Protein 2YDL (pdb70)

Nearest PDB structures (foldseek):
  2ydl-assembly1_A  TM=1.015E+00  e=7.588E-12  Homo sapiens
  2k9g-assembly1_A  TM=9.210E-01  e=3.483E-09  Homo sapiens
  2da9-assembly1_A  TM=8.501E-01  e=1.134E-08  Mus musculus
  2kro-assembly1_A  TM=9.117E-01  e=1.141E-06  Mus musculus
  2d8h-assembly1_A  TM=8.801E-01  e=4.666E-05  Homo sapiens

Foldseek 3Di:
DWWKKFFQAFDDDPDQAADTDDGGFIWTFDAPDDPDPQWTWTDGPHDIHIDGNVRIGTDDPDDDDDD

CATH classification: 2.30.30.40

Secondary structure (P-SEA, 3-state):
cccbbbbcbbbbbccccbbbbcccccccccccccccccbbbbccccbbbbccccccccccccccccc

Structure (mmCIF, N/CA/C/O backb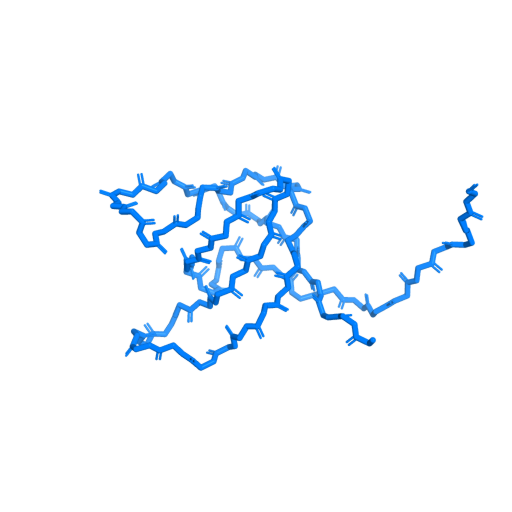one):
data_2YDL
#
_entry.id   2YDL
#
_cell.length_a   47.828
_cell.length_b   47.828
_cell.length_c   70.235
_cell.angle_alpha   90.00
_cell.angle_beta   90.00
_cell.angle_gamma   120.00
#
_symmetry.space_group_name_H-M   'P 31 2 1'
#
loop_
_entity.id
_entity.type
_entity.pdbx_description
1 polymer 'SH3 DOMAIN-CONTAINING KINASE-BINDING PROTEIN 1'
2 water water
#
loop_
_atom_site.group_PDB
_atom_site.id
_atom_site.type_symbol
_atom_site.label_atom_id
_atom_site.label_alt_id
_atom_site.label_comp_id
_atom_site.label_asym_id
_atom_site.label_entity_id
_atom_site.label_seq_id
_atom_site.pdbx_PDB_ins_code
_atom_site.Cartn_x
_atom_site.Cartn_y
_atom_site.Cartn_z
_atom_site.occupancy
_atom_site.B_iso_or_equiv
_atom_site.auth_seq_id
_atom_site.auth_comp_id
_atom_site.auth_asym_id
_atom_site.auth_atom_id
_atom_site.pdbx_PDB_model_num
ATOM 1 N N . ALA A 1 1 ? 35.491 7.584 4.106 1.00 64.26 -2 ALA A N 1
ATOM 2 C CA . ALA A 1 1 ? 34.168 7.344 3.446 1.00 64.04 -2 A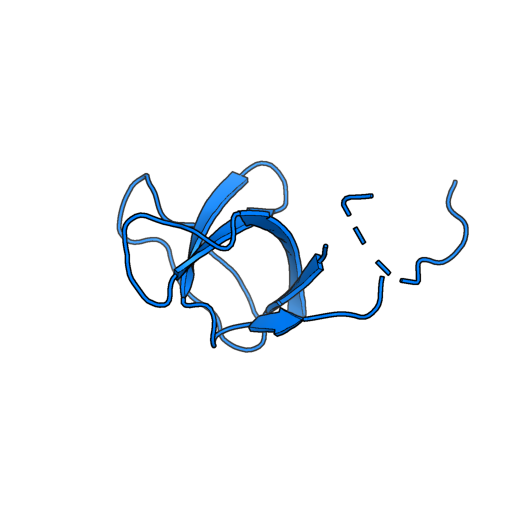LA A CA 1
ATOM 3 C C . ALA A 1 1 ? 33.231 8.558 3.602 1.00 63.91 -2 ALA A C 1
ATOM 4 O O . ALA A 1 1 ? 32.033 8.402 3.904 1.00 63.96 -2 ALA A O 1
ATOM 6 N N . SER A 1 2 ? 33.798 9.753 3.379 1.00 63.39 -1 SER A N 1
ATOM 7 C CA . SER A 1 2 ? 33.079 11.029 3.435 1.00 62.92 -1 SER A CA 1
ATOM 8 C C . SER A 1 2 ? 31.874 11.029 2.517 1.00 62.76 -1 SER A C 1
ATOM 9 O O . SER A 1 2 ? 31.931 10.548 1.378 1.00 62.57 -1 SER A O 1
ATOM 12 N N . ASP A 1 3 ? 30.166 11.535 2.441 1.00 33.87 270 ASP A N 1
ATOM 13 C CA . ASP A 1 3 ? 28.977 11.896 1.722 1.00 34.23 270 ASP A CA 1
ATOM 14 C C . ASP A 1 3 ? 29.111 13.351 1.332 1.00 32.44 270 ASP A C 1
ATOM 15 O O . ASP A 1 3 ? 29.657 14.160 2.078 1.00 31.59 270 ASP A O 1
AT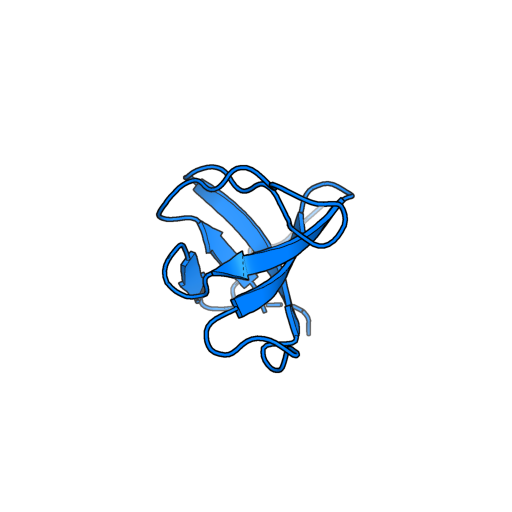OM 20 N N . TYR A 1 4 ? 28.625 13.665 0.145 1.00 30.16 271 TYR A N 1
ATOM 21 C CA . TYR A 1 4 ? 28.761 14.989 -0.424 1.00 28.78 271 TYR A CA 1
ATOM 22 C C . TYR A 1 4 ? 27.423 15.371 -1.002 1.00 27.44 271 TYR A C 1
ATOM 23 O O . TYR A 1 4 ? 26.618 14.516 -1.350 1.00 27.67 271 TYR A O 1
ATOM 32 N N . CYS A 1 5 ? 27.178 16.664 -1.104 1.00 26.62 272 CYS A N 1
ATOM 33 C CA . CYS A 1 5 ? 25.938 17.138 -1.709 1.00 25.98 272 CYS A CA 1
ATOM 34 C C . CYS A 1 5 ? 26.264 18.381 -2.477 1.00 24.80 272 CYS A C 1
ATOM 35 O O . CYS A 1 5 ? 27.262 19.055 -2.192 1.00 24.54 272 CYS A O 1
ATOM 38 N N . LYS A 1 6 ? 25.430 18.680 -3.460 1.00 24.70 273 LYS A N 1
ATOM 39 C CA . LYS A 1 6 ? 25.666 19.867 -4.284 1.00 25.50 273 LYS A CA 1
ATOM 40 C C . LYS A 1 6 ? 24.586 20.859 -3.967 1.00 24.57 273 LYS A C 1
ATOM 41 O O . LYS A 1 6 ? 23.424 20.503 -3.903 1.00 24.99 273 LYS A O 1
ATOM 47 N N . VAL A 1 7 ? 25.001 22.081 -3.704 1.00 25.50 274 VAL A N 1
ATOM 48 C CA . VAL A 1 7 ? 24.068 23.168 -3.399 1.00 26.44 274 VAL A CA 1
ATOM 49 C C . VAL A 1 7 ? 23.277 23.627 -4.637 1.00 26.75 274 VAL A C 1
ATOM 50 O O . VAL A 1 7 ? 23.864 24.085 -5.625 1.00 27.32 274 VAL A O 1
ATOM 54 N N . ILE A 1 8 ? 21.963 23.518 -4.534 1.00 27.20 275 ILE A N 1
ATOM 55 C CA . ILE A 1 8 ? 20.988 23.868 -5.559 1.00 29.13 275 ILE A CA 1
ATOM 56 C C . ILE A 1 8 ? 20.408 25.283 -5.294 1.00 29.85 275 ILE A C 1
ATOM 57 O O . ILE A 1 8 ? 20.119 26.033 -6.235 1.00 29.36 275 ILE A O 1
ATOM 62 N N . PHE A 1 9 ? 20.255 25.651 -4.024 1.00 30.47 276 PHE A N 1
ATOM 63 C CA . PHE A 1 9 ? 19.804 27.013 -3.669 1.00 31.33 276 PHE A CA 1
ATOM 64 C C . PHE A 1 9 ? 20.758 27.688 -2.691 1.00 32.48 276 PHE A C 1
ATOM 65 O O . PHE A 1 9 ? 21.330 27.019 -1.824 1.00 32.71 276 PHE A O 1
ATOM 73 N N . PRO A 1 10 ? 20.948 29.018 -2.826 1.00 33.21 277 PRO A N 1
ATOM 74 C CA . PRO A 1 10 ? 21.915 29.645 -1.907 1.00 32.93 277 PRO A CA 1
ATOM 75 C C . PRO A 1 10 ? 21.282 29.948 -0.540 1.00 32.00 277 PRO A C 1
ATOM 76 O O . PRO A 1 10 ? 20.048 29.974 -0.418 1.00 32.67 277 PRO A O 1
ATOM 80 N N . TYR A 1 11 ? 22.122 30.058 0.492 1.00 31.08 278 TYR A N 1
ATOM 81 C CA . TYR A 1 11 ? 21.653 30.347 1.846 1.00 29.51 278 TYR A CA 1
ATOM 82 C C . TYR A 1 11 ? 22.772 31.060 2.562 1.00 29.81 278 TYR A C 1
ATOM 83 O O . TYR A 1 11 ? 23.920 30.611 2.545 1.00 29.99 278 TYR A O 1
ATOM 92 N N . GLU A 1 12 ? 22.438 32.224 3.136 1.00 29.07 279 GLU A N 1
ATOM 93 C CA . GLU A 1 12 ? 23.388 33.053 3.864 1.00 28.25 279 GLU A CA 1
ATOM 94 C C . GLU A 1 12 ? 23.209 32.775 5.368 1.00 26.41 279 GLU A C 1
ATOM 95 O O . GLU A 1 12 ? 22.091 32.903 5.895 1.00 25.57 279 GLU A O 1
ATOM 101 N N . ALA A 1 13 ? 24.282 32.385 6.066 1.00 25.56 280 ALA A N 1
ATOM 102 C CA . ALA A 1 13 ? 24.176 32.116 7.524 1.00 24.52 280 ALA A CA 1
ATOM 103 C C . ALA A 1 13 ? 23.615 33.352 8.269 1.00 24.85 280 ALA A C 1
ATOM 104 O O . ALA A 1 13 ? 24.046 34.469 8.034 1.00 23.14 280 ALA A O 1
ATOM 106 N N . GLN A 1 14 ? 22.670 33.118 9.167 1.00 25.46 281 GLN A N 1
ATOM 107 C CA . GLN A 1 14 ? 22.129 34.173 10.012 1.00 26.54 281 GLN A CA 1
ATOM 108 C C . GLN A 1 14 ? 22.606 34.118 11.486 1.00 26.82 281 GLN A C 1
ATOM 109 O O . GLN A 1 14 ? 22.351 35.046 12.271 1.00 27.23 281 GLN A O 1
ATOM 115 N N . ASN A 1 15 ? 23.295 33.051 11.866 1.00 25.39 282 ASN A N 1
ATOM 116 C CA . ASN A 1 15 ? 23.925 32.988 13.206 1.00 24.77 282 ASN A CA 1
ATOM 117 C C . ASN A 1 15 ? 25.264 32.213 13.114 1.00 24.91 282 ASN A C 1
ATOM 118 O O . ASN A 1 15 ? 25.765 31.939 11.995 1.00 24.43 282 ASN A O 1
ATOM 123 N N . ASP A 1 16 ? 25.876 31.895 14.253 1.00 24.58 283 ASP A N 1
ATOM 124 C CA . ASP A 1 16 ? 27.211 31.292 14.236 1.00 24.35 283 ASP A CA 1
ATOM 125 C C . ASP A 1 16 ? 27.167 29.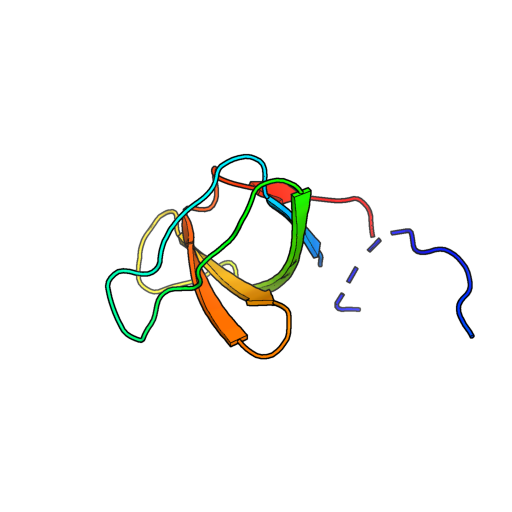832 13.801 1.00 22.72 283 ASP A C 1
ATOM 126 O O . ASP A 1 16 ? 28.165 29.275 13.384 1.00 23.37 283 ASP A O 1
ATOM 131 N N . ASP A 1 17 ? 26.006 29.214 13.952 1.00 22.28 284 ASP A N 1
ATOM 132 C CA . ASP A 1 17 ? 25.816 27.784 13.808 1.00 21.10 284 ASP A CA 1
ATOM 133 C C . ASP A 1 17 ? 25.478 27.371 12.378 1.00 21.68 284 ASP A C 1
ATOM 134 O O . ASP A 1 17 ? 25.497 26.174 12.052 1.00 21.26 284 ASP A O 1
ATOM 139 N N . GLU A 1 18 ? 25.116 28.348 11.545 1.00 21.64 285 GLU A N 1
ATOM 140 C CA . GLU A 1 18 ? 24.740 28.098 10.156 1.00 22.23 285 GLU A CA 1
ATOM 141 C C . GLU A 1 18 ? 25.926 28.112 9.191 1.00 22.34 285 GLU A C 1
ATOM 142 O O . GLU A 1 18 ? 26.942 28.707 9.470 1.00 23.63 285 GLU A O 1
ATOM 148 N N . LEU A 1 19 ? 25.752 27.457 8.041 1.00 22.64 286 LEU A N 1
ATOM 149 C CA . LEU A 1 19 ? 26.731 27.445 6.973 1.00 22.08 286 LEU A CA 1
ATOM 150 C C . LEU A 1 19 ? 26.159 28.193 5.759 1.00 23.08 286 LEU A C 1
ATOM 151 O O . LEU A 1 19 ? 25.064 27.879 5.288 1.00 21.98 286 LEU A O 1
ATOM 156 N N . THR A 1 20 ? 26.941 29.155 5.260 1.00 23.82 287 THR A N 1
ATOM 157 C CA . THR A 1 20 ? 26.629 29.860 4.023 1.00 25.36 287 THR A CA 1
ATOM 158 C C . THR A 1 20 ? 27.077 29.025 2.839 1.00 26.08 287 THR A C 1
ATOM 159 O O . THR A 1 20 ? 28.256 28.660 2.718 1.00 26.36 287 THR A O 1
ATOM 163 N N . ILE A 1 21 ? 26.116 28.763 1.967 1.00 27.63 288 ILE A N 1
ATOM 164 C CA . ILE A 1 21 ? 26.289 27.920 0.783 1.00 29.17 288 ILE A CA 1
ATOM 165 C C . ILE A 1 21 ? 25.853 28.685 -0.487 1.00 30.50 288 ILE A C 1
ATOM 166 O O . ILE A 1 21 ? 24.834 29.419 -0.473 1.00 30.63 288 ILE A O 1
ATOM 171 N N . LYS A 1 22 ? 26.643 28.541 -1.562 1.00 32.01 289 LYS A N 1
ATOM 172 C CA . LYS A 1 22 ? 26.267 29.096 -2.883 1.00 33.58 289 LYS A CA 1
ATOM 173 C C . LYS A 1 22 ? 25.955 27.982 -3.888 1.00 33.07 289 LYS A C 1
ATOM 174 O O . LYS A 1 22 ? 26.427 26.874 -3.738 1.00 32.40 289 LYS A O 1
ATOM 180 N N . GLU A 1 23 ? 25.139 28.286 -4.896 1.00 33.47 290 GLU A N 1
ATOM 181 C CA . GLU A 1 23 ? 24.758 27.317 -5.937 1.00 33.33 290 GLU A CA 1
ATOM 182 C C . GLU A 1 23 ? 26.017 26.787 -6.544 1.00 32.12 290 GLU A C 1
ATOM 183 O O . GLU A 1 23 ? 26.933 27.556 -6.830 1.00 31.72 290 GLU A O 1
ATOM 189 N N . GLY A 1 24 ? 26.059 25.474 -6.740 1.00 31.56 291 GLY A N 1
ATOM 190 C CA . GLY A 1 24 ? 27.238 24.828 -7.308 1.00 30.97 291 GLY A CA 1
ATOM 191 C C . GLY A 1 24 ? 28.199 24.310 -6.250 1.00 31.03 291 GLY A C 1
ATOM 192 O O . GLY A 1 24 ? 28.983 23.410 -6.535 1.00 30.29 291 GLY A O 1
ATOM 193 N N . ASP A 1 25 ? 28.164 24.868 -5.030 1.00 30.24 292 ASP A N 1
ATOM 194 C CA . ASP A 1 25 ? 29.129 24.435 -3.990 1.00 30.03 292 ASP A CA 1
ATOM 195 C C . ASP A 1 25 ? 28.963 22.949 -3.726 1.00 28.76 292 ASP A C 1
ATOM 196 O O . ASP A 1 25 ? 27.820 22.469 -3.713 1.00 29.17 292 ASP A O 1
ATOM 201 N N . ILE A 1 26 ? 30.087 22.251 -3.490 1.00 28.13 293 ILE A N 1
ATOM 202 C CA . ILE A 1 26 ? 30.100 20.827 -3.075 1.00 27.73 293 ILE A CA 1
ATOM 203 C C . ILE A 1 26 ? 30.430 20.732 -1.608 1.00 26.64 293 ILE A C 1
ATOM 204 O O . ILE A 1 26 ? 31.566 20.992 -1.179 1.00 27.22 293 ILE A O 1
ATOM 209 N N . VAL A 1 27 ? 29.410 20.381 -0.842 1.00 26.37 294 VAL A N 1
ATOM 210 C CA . VAL A 1 27 ? 29.457 20.403 0.621 1.00 25.57 294 VAL A CA 1
ATOM 211 C C . VAL A 1 27 ? 29.713 19.003 1.142 1.00 24.51 294 VAL A C 1
ATOM 212 O O . VAL A 1 27 ? 29.098 18.045 0.681 1.00 23.96 294 VAL A O 1
ATOM 216 N N . THR A 1 28 ? 30.648 18.891 2.082 1.00 24.71 295 THR A N 1
ATOM 217 C CA . THR A 1 28 ? 30.865 17.630 2.810 1.00 25.81 295 THR A CA 1
ATOM 218 C C . THR A 1 28 ? 29.782 17.427 3.881 1.00 26.24 295 THR A C 1
ATOM 219 O O . THR A 1 28 ? 29.662 18.225 4.814 1.00 26.57 295 THR A O 1
ATOM 223 N N . LEU A 1 29 ? 28.997 16.372 3.754 1.00 25.92 296 LEU A N 1
ATOM 224 C CA . LEU A 1 29 ? 27.923 16.134 4.696 1.00 27.89 296 LEU A CA 1
ATOM 225 C C . LEU A 1 29 ? 28.514 15.548 5.983 1.00 28.54 296 LEU A C 1
ATOM 226 O O . LEU A 1 29 ? 29.257 14.573 5.909 1.00 29.33 296 LEU A O 1
ATOM 231 N N . ILE A 1 30 ? 28.252 16.154 7.137 1.00 27.29 297 ILE A N 1
ATOM 232 C CA . ILE A 1 30 ? 28.843 15.660 8.398 1.00 28.71 297 ILE A CA 1
ATOM 233 C C . ILE A 1 30 ? 27.794 14.871 9.185 1.00 29.10 297 ILE A C 1
ATOM 234 O O . ILE A 1 30 ? 28.060 13.753 9.651 1.00 29.77 297 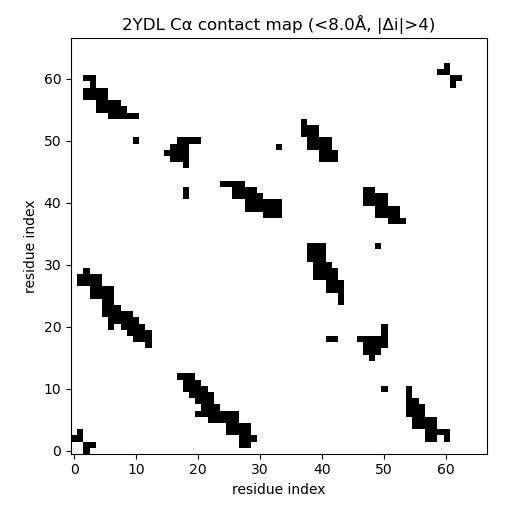ILE A O 1
ATOM 239 N N . ASN A 1 31 ? 26.594 15.429 9.296 1.00 29.04 298 ASN A N 1
ATOM 240 C CA . ASN A 1 31 ? 25.560 14.813 10.089 1.00 29.79 298 ASN A CA 1
ATOM 241 C C . ASN A 1 31 ? 24.222 15.250 9.560 1.00 29.45 298 ASN A C 1
ATOM 242 O O . ASN A 1 31 ? 23.985 16.447 9.378 1.00 28.82 298 ASN A O 1
ATOM 247 N N . LYS A 1 32 ? 23.361 14.262 9.316 1.00 29.03 299 LYS A N 1
ATOM 248 C CA . LYS A 1 32 ? 21.971 14.454 8.889 1.00 29.13 299 LYS A CA 1
ATOM 249 C C . LYS A 1 32 ? 21.042 14.631 10.077 1.00 28.70 299 LYS A C 1
ATOM 250 O O . LYS A 1 32 ? 19.984 15.196 9.929 1.00 29.07 299 LYS A O 1
ATOM 256 N N . ASP A 1 33 ? 21.439 14.136 11.238 1.00 28.86 300 ASP A N 1
ATOM 257 C CA . ASP A 1 33 ? 20.658 14.316 12.475 1.00 29.52 300 ASP A CA 1
ATOM 258 C C . ASP A 1 33 ? 21.135 15.507 13.285 1.00 29.33 300 ASP A C 1
ATOM 259 O O . ASP A 1 33 ? 22.195 15.488 13.925 1.00 28.99 300 ASP A O 1
ATOM 264 N N . CYS A 1 34 ? 20.330 16.560 13.233 1.00 29.92 301 CYS A N 1
ATOM 265 C CA . CYS A 1 34 ? 20.644 17.824 13.878 1.00 29.31 301 CYS A CA 1
ATOM 266 C C . CYS A 1 34 ? 19.502 18.144 14.841 1.00 28.81 301 CYS A C 1
ATOM 267 O O . CYS A 1 34 ? 18.468 17.464 14.802 1.00 28.34 301 CYS A O 1
ATOM 270 N N . ILE A 1 35 ? 19.684 19.157 15.696 1.00 28.39 302 ILE A N 1
ATOM 271 C CA . ILE A 1 35 ? 18.627 19.582 16.618 1.00 28.37 302 ILE A CA 1
ATOM 272 C C . ILE A 1 35 ? 17.364 19.978 15.850 1.00 29.32 302 ILE A C 1
ATOM 273 O O . ILE A 1 35 ? 16.245 19.627 16.254 1.00 29.89 302 ILE A O 1
ATOM 278 N N . ASP A 1 36 ? 17.543 20.676 14.717 1.00 28.84 303 ASP A N 1
ATOM 279 C CA . ASP A 1 36 ? 16.409 21.207 13.932 1.00 28.49 303 ASP A CA 1
ATOM 280 C C . ASP A 1 36 ? 15.985 20.249 12.855 1.00 29.13 303 ASP A C 1
ATOM 281 O O . ASP A 1 36 ? 16.820 19.724 12.105 1.00 28.75 303 ASP A O 1
ATOM 286 N N . VAL A 1 37 ? 14.679 19.997 12.815 1.00 29.98 304 VAL A N 1
ATOM 287 C CA . VAL A 1 37 ? 14.080 19.180 11.763 1.00 31.61 304 VAL A CA 1
ATOM 288 C C . VAL A 1 37 ? 14.331 19.866 10.430 1.00 31.34 304 VAL A C 1
ATOM 289 O O . VAL A 1 37 ? 14.119 21.069 10.307 1.00 31.77 304 VAL A O 1
ATOM 293 N N . GLY A 1 38 ? 14.804 19.094 9.445 1.00 31.17 305 GLY A N 1
ATOM 294 C CA . GLY A 1 38 ? 14.991 19.594 8.089 1.00 30.00 305 GLY A CA 1
ATOM 295 C C . GLY A 1 38 ? 16.304 20.276 7.790 1.00 29.89 305 GLY A C 1
ATOM 296 O O . GLY A 1 38 ? 16.462 20.870 6.715 1.00 30.23 305 GLY A O 1
ATOM 297 N N . TRP A 1 39 ? 17.245 20.228 8.734 1.00 28.77 306 TRP A N 1
ATOM 298 C CA . TRP A 1 39 ? 18.544 20.886 8.568 1.00 27.39 306 TRP A CA 1
ATOM 299 C C . TRP A 1 39 ? 19.656 19.833 8.648 1.00 26.83 306 TRP A C 1
ATOM 300 O O . TRP A 1 39 ? 19.515 18.868 9.403 1.00 26.81 306 TRP A O 1
ATOM 311 N N . TRP A 1 40 ? 20.749 20.011 7.890 1.00 25.76 307 TRP A N 1
ATOM 312 C CA . TRP A 1 40 ? 21.873 19.068 7.944 1.00 25.39 307 TRP A CA 1
ATOM 313 C C . TRP A 1 40 ? 23.107 19.821 8.328 1.00 24.97 307 TRP A C 1
ATOM 314 O O . TRP A 1 40 ? 23.189 21.041 8.080 1.00 25.70 307 TRP A O 1
ATOM 325 N N . GLU A 1 41 ? 24.083 19.121 8.909 1.00 23.19 308 GLU A N 1
ATOM 326 C CA . GLU A 1 41 ? 25.371 19.734 9.207 1.00 23.11 308 GLU A CA 1
ATOM 327 C C . GLU A 1 41 ? 26.384 19.423 8.124 1.00 23.33 308 GLU A C 1
ATOM 328 O O . GLU A 1 41 ? 26.506 18.266 7.707 1.00 23.44 308 GLU A 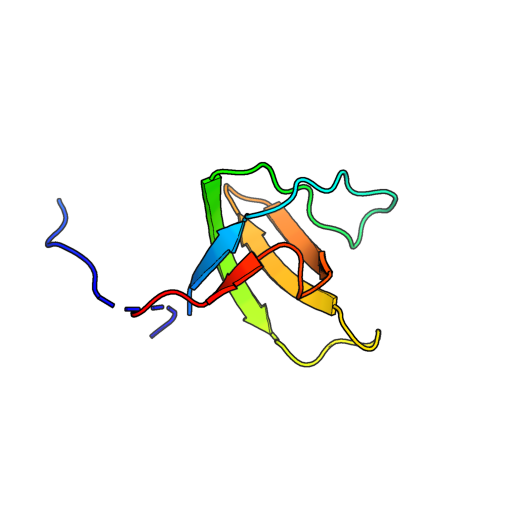O 1
ATOM 334 N N . GLY A 1 42 ? 27.154 20.425 7.695 1.00 22.94 309 GLY A N 1
ATOM 335 C CA . GLY A 1 42 ? 28.080 20.228 6.590 1.00 21.98 309 GLY A CA 1
ATOM 336 C C . GLY A 1 42 ? 29.381 20.977 6.769 1.00 22.22 309 GLY A C 1
ATOM 337 O O . GLY A 1 42 ? 29.500 21.826 7.674 1.00 20.84 309 GLY A O 1
ATOM 338 N N . GLU A 1 43 ? 30.352 20.661 5.907 1.00 22.27 310 GLU A N 1
ATOM 339 C CA . GLU A 1 43 ? 31.602 21.412 5.845 1.00 25.51 310 GLU A CA 1
ATOM 340 C C . GLU A 1 43 ? 31.905 21.873 4.449 1.00 25.46 310 GLU A C 1
ATOM 341 O O . GLU A 1 43 ? 31.739 21.145 3.483 1.00 24.78 310 GLU A O 1
ATOM 347 N N . LEU A 1 44 ? 32.426 23.081 4.360 1.00 26.86 311 LEU A N 1
ATOM 348 C CA . LEU A 1 44 ? 32.705 23.678 3.068 1.00 28.18 311 LEU A CA 1
ATOM 349 C C . LEU A 1 44 ? 33.819 24.673 3.189 1.00 29.66 311 LEU A C 1
ATOM 350 O O . LEU A 1 44 ? 33.726 25.630 3.971 1.00 29.08 311 LEU A O 1
ATOM 355 N N . ASN A 1 45 ? 34.885 24.432 2.423 1.00 31.97 312 ASN A N 1
ATOM 356 C CA . ASN A 1 45 ? 35.945 25.429 2.268 1.00 34.35 312 ASN A CA 1
ATOM 357 C C . ASN A 1 45 ? 36.379 26.011 3.586 1.00 35.04 312 ASN A C 1
ATOM 358 O O . ASN A 1 45 ? 36.512 27.238 3.699 1.00 35.26 312 ASN A O 1
ATOM 363 N N . GLY A 1 46 ? 36.558 25.138 4.593 1.00 34.66 313 GLY A N 1
ATOM 364 C CA . GLY A 1 46 ? 37.071 25.568 5.882 1.00 33.52 313 GLY A CA 1
ATOM 365 C C . GLY A 1 46 ? 36.066 25.976 6.938 1.00 33.04 313 GLY A C 1
ATOM 366 O O . GLY A 1 46 ? 36.428 26.182 8.089 1.00 34.22 313 GLY A O 1
ATOM 367 N N . ARG A 1 47 ? 34.800 26.070 6.567 1.00 31.52 314 ARG A N 1
ATOM 368 C CA . ARG A 1 47 ? 33.751 26.425 7.502 1.00 30.46 314 ARG A CA 1
ATOM 369 C C . ARG A 1 47 ? 32.837 25.240 7.724 1.00 29.97 314 ARG A C 1
ATOM 370 O O . ARG A 1 47 ? 32.876 24.271 6.980 1.00 30.20 314 ARG A O 1
ATOM 378 N N . ARG A 1 48 ? 31.966 25.342 8.709 1.00 29.14 315 ARG A N 1
ATOM 379 C CA . ARG A 1 48 ? 31.078 24.255 9.033 1.00 28.83 315 ARG A CA 1
ATOM 380 C C . ARG A 1 48 ? 29.792 24.773 9.655 1.00 27.64 315 ARG A C 1
ATOM 381 O O . ARG A 1 48 ? 29.804 25.786 10.338 1.00 28.30 315 ARG A O 1
ATOM 389 N N . GLY A 1 49 ? 28.673 24.089 9.446 1.00 25.56 316 GLY A N 1
ATOM 390 C CA . GLY A 1 49 ? 27.455 24.533 10.082 1.00 24.39 316 GLY A CA 1
ATOM 391 C C . GLY A 1 49 ? 26.272 23.806 9.496 1.00 23.61 316 GLY A C 1
ATOM 392 O O . GLY A 1 49 ? 26.439 22.939 8.647 1.00 23.23 316 GLY A O 1
ATOM 393 N N . VAL A 1 50 ? 25.084 24.199 9.935 1.00 23.09 317 VAL A N 1
ATOM 394 C CA . VAL A 1 50 ? 23.849 23.605 9.498 1.00 22.66 317 VAL A CA 1
ATOM 395 C C . VAL A 1 50 ? 23.251 24.436 8.367 1.00 23.09 317 VAL A C 1
ATOM 396 O O . VAL A 1 50 ? 23.443 25.654 8.299 1.00 22.28 317 VAL A O 1
ATOM 400 N N . PHE A 1 51 ? 22.524 23.756 7.473 1.00 24.04 318 PHE A N 1
ATOM 401 C CA . PHE A 1 51 ? 21.871 24.404 6.337 1.00 23.92 318 PHE A CA 1
ATOM 402 C C . PHE A 1 51 ? 20.595 23.599 6.131 1.00 24.34 318 PHE A C 1
ATOM 403 O O . PHE A 1 51 ? 20.506 22.457 6.607 1.00 25.03 318 PHE A O 1
ATOM 411 N N . PRO A 1 52 ? 19.604 24.167 5.403 1.00 24.58 319 PRO A N 1
ATOM 412 C CA . PRO A 1 52 ? 18.347 23.454 5.152 1.00 25.34 319 PRO A CA 1
ATOM 413 C C . PRO A 1 52 ? 18.594 22.330 4.156 1.00 26.78 319 PRO A C 1
ATOM 414 O O . PRO A 1 52 ? 19.273 22.557 3.139 1.00 27.89 319 PRO A O 1
ATOM 418 N N . ASP A 1 53 ? 18.049 21.152 4.412 1.00 27.69 320 ASP A N 1
ATOM 419 C CA . ASP A 1 53 ? 18.408 19.982 3.599 1.00 30.19 320 ASP A CA 1
ATOM 420 C C . ASP A 1 53 ? 17.859 19.979 2.158 1.00 31.15 320 ASP A C 1
ATOM 421 O O . ASP A 1 53 ? 18.370 19.230 1.325 1.00 31.32 320 ASP A O 1
ATOM 426 N N . ASN A 1 54 ? 16.877 20.837 1.853 1.00 31.92 321 ASN A N 1
ATOM 427 C CA . ASN A 1 54 ? 16.347 20.893 0.474 1.00 33.06 321 ASN A CA 1
ATOM 428 C C . ASN A 1 54 ? 16.928 21.984 -0.404 1.00 31.97 321 ASN A C 1
ATOM 429 O O . ASN A 1 54 ? 16.459 22.265 -1.502 1.00 32.52 321 ASN A O 1
ATOM 434 N N . PHE A 1 55 ? 18.002 22.567 0.083 1.00 30.48 322 PHE A N 1
ATOM 435 C CA . PHE A 1 55 ? 18.772 23.491 -0.688 1.00 29.45 322 PHE A CA 1
ATOM 436 C C . PHE A 1 55 ? 19.881 22.732 -1.414 1.00 28.34 322 PHE A C 1
ATOM 437 O O . PHE A 1 55 ? 20.724 23.339 -2.085 1.00 28.71 322 PHE A O 1
ATOM 445 N N . VAL A 1 56 ? 19.939 21.422 -1.219 1.00 27.31 323 VAL A N 1
ATOM 446 C CA . VAL A 1 56 ? 21.070 20.634 -1.751 1.00 25.96 323 VAL A CA 1
ATOM 447 C C . VAL A 1 56 ? 20.579 19.328 -2.309 1.00 26.95 323 VAL A C 1
ATOM 448 O O . VAL A 1 56 ? 19.469 18.873 -2.003 1.00 27.11 323 VAL A O 1
ATOM 452 N N . LYS A 1 57 ? 21.455 18.693 -3.083 1.00 27.60 324 LYS A N 1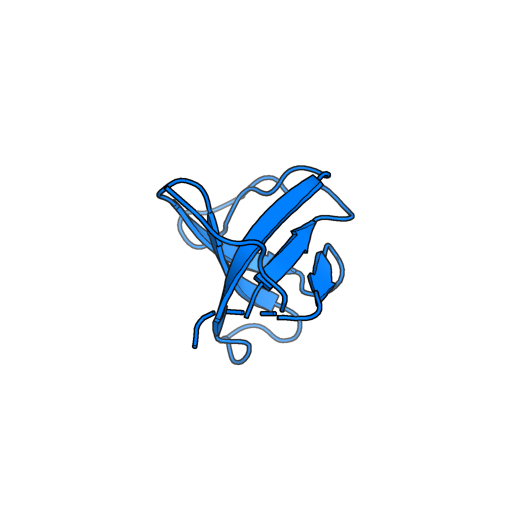
ATOM 453 C CA . LYS A 1 57 ? 21.145 17.443 -3.749 1.00 28.19 324 LYS A CA 1
ATOM 454 C C . LYS A 1 57 ? 22.279 16.456 -3.431 1.00 27.45 324 LYS A C 1
ATOM 455 O O . LYS A 1 57 ? 23.479 16.769 -3.593 1.00 26.42 324 LYS A O 1
ATOM 461 N N . LEU A 1 58 ? 21.896 15.287 -2.921 1.00 27.41 325 LEU A N 1
ATOM 462 C CA . LEU A 1 58 ? 22.867 14.234 -2.600 1.00 27.86 325 LEU A CA 1
ATOM 463 C C . LEU A 1 58 ? 23.580 13.792 -3.882 1.00 28.24 325 LEU A C 1
ATOM 464 O O . LEU A 1 58 ? 22.956 13.703 -4.949 1.00 28.55 325 LEU A O 1
ATOM 469 N N . LEU A 1 59 ? 24.884 13.565 -3.780 1.00 28.70 326 LEU A N 1
ATOM 470 C CA . LEU A 1 59 ? 25.704 13.157 -4.916 1.00 28.75 326 LEU A CA 1
ATOM 471 C C . LEU A 1 59 ? 26.093 11.689 -4.788 1.00 28.51 326 LEU A C 1
ATOM 472 O O . LEU A 1 59 ? 26.228 11.199 -3.676 1.00 29.17 326 LEU A O 1
ATOM 477 N N . PRO A 1 60 ? 26.320 10.996 -5.932 1.00 28.31 327 PRO A N 1
ATOM 478 C CA . PRO A 1 60 ? 26.916 9.651 -5.895 1.00 27.75 327 PRO A CA 1
ATOM 479 C C . PRO A 1 60 ? 28.292 9.796 -5.297 1.00 27.53 327 PRO A C 1
ATOM 480 O O . PRO A 1 60 ? 28.859 10.873 -5.394 1.00 27.33 327 PRO A O 1
ATOM 484 N N . PRO A 1 61 ? 28.820 8.743 -4.651 1.00 28.63 328 PRO A N 1
ATOM 485 C CA . PRO A 1 61 ? 30.088 8.979 -3.934 1.00 29.29 328 PRO A CA 1
ATOM 486 C C . PRO A 1 61 ? 31.324 8.896 -4.845 1.00 30.42 328 PRO A C 1
ATOM 487 O O . PRO A 1 61 ? 32.451 8.994 -4.346 1.00 32.37 328 PRO A O 1
ATOM 491 N N . LEU A 1 62 ? 31.118 8.784 -6.158 1.00 29.73 1 LEU A N 1
ATOM 492 C CA . LEU A 1 62 ? 32.205 8.522 -7.130 1.00 29.04 1 LEU A CA 1
ATOM 493 C C . LEU A 1 62 ? 33.109 9.713 -7.336 1.00 29.31 1 LEU A C 1
ATOM 494 O O . LEU A 1 62 ? 32.634 10.825 -7.600 1.00 29.12 1 LEU A O 1
ATOM 499 N N . GLU A 1 63 ? 34.416 9.472 -7.231 1.00 29.71 2 GLU A N 1
ATOM 500 C CA . GLU A 1 63 ? 35.428 10.531 -7.376 1.00 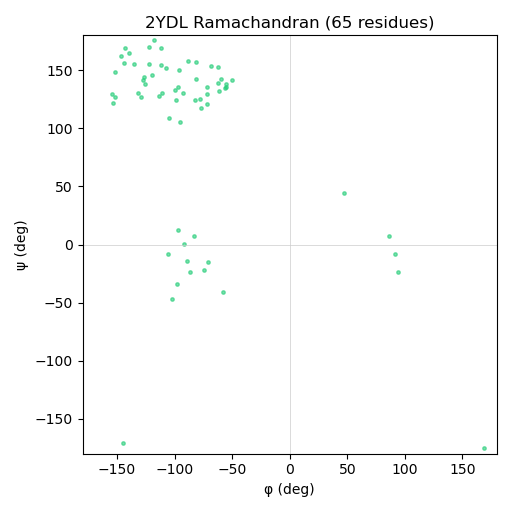31.10 2 GLU A CA 1
ATOM 501 C C . GLU A 1 63 ? 36.554 10.159 -8.304 1.00 30.97 2 GLU A C 1
ATOM 502 O O . GLU A 1 63 ? 37.124 9.077 -8.174 1.00 30.52 2 GLU A O 1
ATOM 508 N N . HIS A 1 64 ? 36.877 11.041 -9.245 1.00 31.89 3 HIS A N 1
ATOM 509 C CA . HIS A 1 64 ? 37.985 10.766 -10.147 1.00 33.01 3 HIS A CA 1
ATOM 510 C C . HIS A 1 64 ? 39.350 10.786 -9.419 1.00 35.08 3 HIS A C 1
ATOM 511 O O . HIS A 1 64 ? 39.489 11.430 -8.369 1.00 34.84 3 HIS A O 1
ATOM 518 N N . HIS A 1 65 ? 40.317 10.043 -9.962 1.00 37.20 4 HIS A N 1
ATOM 519 C CA . HIS A 1 65 ? 41.684 9.954 -9.422 1.00 39.86 4 HIS A CA 1
ATOM 520 C C . HIS A 1 65 ? 42.280 11.348 -9.157 1.00 42.70 4 HIS A C 1
ATOM 521 O O . HIS A 1 65 ? 42.049 12.282 -9.937 1.00 42.46 4 HIS A O 1
ATOM 528 N N . HIS A 1 66 ? 43.035 11.494 -8.058 1.00 46.39 5 HIS A N 1
ATOM 529 C CA . HIS A 1 66 ? 43.579 12.807 -7.683 1.00 50.06 5 HIS A CA 1
ATOM 530 C C . HIS A 1 66 ? 45.099 12.856 -7.670 1.00 51.97 5 HIS A C 1
ATOM 531 O O . HIS A 1 66 ? 45.757 11.835 -7.913 1.00 52.19 5 HIS A O 1
ATOM 538 N N . HIS A 1 67 ? 45.639 14.053 -7.411 1.00 54.41 6 HIS A N 1
ATOM 539 C CA . HIS A 1 67 ? 47.091 14.304 -7.427 1.00 56.36 6 HIS A CA 1
ATOM 540 C C . HIS A 1 67 ? 47.655 14.891 -6.139 1.00 56.58 6 HIS A C 1
ATOM 541 O O . HIS A 1 67 ? 48.867 15.110 -6.047 1.00 57.59 6 HIS A O 1
#

Organism: Homo sapiens (NCBI:txid9606)

Solvent-accessible surface area: 5131 Å² total; per-residue (Å²): 152,69,80,60,0,84,2,73,110,73,38,130,34,149,91,145,96,30,3,46,1,141,118,39,34,84,0,32,14,79,68,98,125,40,180,80,152,34,59,37,38,0,61,20,118,87,165,120,4,29,0,14,41,113,51,15,120,88,51,91,109,157,122,135,149,128,222

GO terms:
  GO:0005515 protein binding (F, IPI)
  GO:0005737 cytoplasm (C, IDA)
  GO:0050871 positive regulation of B cell activation (P, IMP)
  GO:0005829 cytosol (C, TAS)
  GO:0005886 plasma membrane (C, TAS)
  GO:0005829 cytosol (C, IDA)

Radius of gyration: 11.68 Å; Cα contacts (8 Å, |Δi|>4): 144; chains: 1; bounding box: 33×27×27 Å

B-factor: mean 31.79, std 8.83, range [18.18, 64.26]

InterPro domains:
  IPR001452 SH3 domain [PF14604] (8-53)
  IPR001452 SH3 domain [PF14604] (106-153)
  IPR001452 SH3 domain [PF14604] (274-324)
  IPR001452 SH3 domain [PR00452] (2-12)
  IPR001452 SH3 domain [PR00452] (284-299)
  IPR001452 SH3 domain [PR00452] (303-312)
  IPR001452 SH3 domain [PR00452] (314-326)
  IPR001452 SH3 domain [PS50002] (1-58)
  IPR001452 SH3 domain [PS50002] (98-157)
  IPR001452 SH3 domain [PS50002] (267-328)
  IPR001452 SH3 domain [SM00326] (2-57)
  IPR001452 SH3 domain [SM00326] (101-156)
  IPR001452 SH3 domain [SM00326] (270-327)
  IPR035770 SH3 domain-containing kinase-binding protein 1, first SH3 domain [cd12052] (3-55)
  IPR035771 SH3 domain-containing kinase-binding protein 1, second SH3 domain [cd12055] (102-154)
  IPR035772 SH3 domain-containing kinase-binding protein 1, third SH3 domain [cd12057] (271-326)
  IPR036028 SH3-like domain superfamily [SSF50044] (4-62)
  IPR036028 SH3-like domain superfamily [SSF50044] (101-160)
  IPR036028 SH3-like domain superfamily [SSF50044] (269-350)
  IPR050384 Endophilin/SH3RF [PTHR14167] (91-326)

Sequence (67 aa):
ASDYCKVIFPYEAQNDDELTIKEGDIVTLINKDCIDVGWWEGELNGRRGVFPDNFVKLLPPLEHHHH